Protein AF-A0A670ZLA4-F1 (afdb_monomer_lite)

InterPro domains:
  IPR021668 Telomere-length maintenance and DNA damage repair [PF11640] (11-151)
  IPR021668 Telomere-length maintenance and DNA damage repair [SM01342] (1-152)
  IPR038980 Serine/threonine-protein kinase ATM, plant [PTHR37079] (11-153)

pLDDT: mean 86.32, std 9.83, range [53.22, 96.94]

Foldseek 3Di:
DLVVVLVVLVVVLVVVLCQLLPPVNLVQQQVCLVDPPVPDDHLQNVLVVLVVVLVVLVVVVVVDDPPDDPSVVVSSLVSSLSSLVSSLSSCCSNPVVHRRHDLVSLLCVLLVQVVDPVSCVRNVVSSVCCCVPVQVVHPVNVVVQDPVSVVSD

Sequence (153 aa):
MCFCVSVQIQKEIEKFR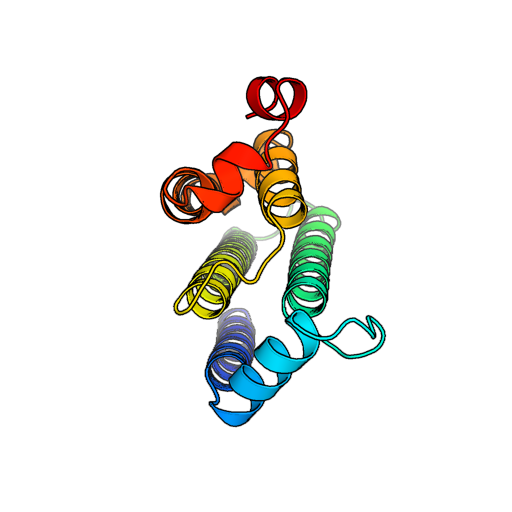RLICDPETVQQLDQNSDSKHGKQMNWDTVFRFLQKYIQKEAESVRLTKPNTSASTQATREKKMKQLSSLLKYFIMCANKRAPRIKCQELLNYVIDTINESSRYAIYGTDCNSILLKDILKVRKYWCEISPQQWSGL

Organism: Pseudonaja textilis (NCBI:txid8673)

Secondary structure (DSSP, 8-state):
-HHHHHHHHHHHHHHHHHHHH-HHHHHHHHHHHH-S-TTS--HHHHHHHHHHHHHHHHHHHHHS-S---HHHHHHHHHHHHHHHHHHHHHHHHHHTTS--S-HHHHHHHHHHHHHSHHHHHHHHHHHHHHIIIIITT-HHHHTT--HHHHHT-

Radius of gyration: 16.68 Å; chains: 1; bounding box: 48×24×47 Å

Structure (mmCIF, N/CA/C/O backbone):
data_AF-A0A670ZLA4-F1
#
_entry.id   AF-A0A670ZLA4-F1
#
loop_
_atom_site.group_PDB
_atom_site.id
_atom_site.type_symbol
_atom_site.label_atom_id
_atom_site.label_alt_id
_atom_site.label_comp_id
_atom_site.label_asym_id
_atom_site.label_entity_id
_atom_site.label_seq_id
_atom_site.pdbx_PDB_ins_code
_atom_site.Cartn_x
_atom_site.Cartn_y
_atom_site.Cartn_z
_atom_site.occupancy
_atom_site.B_iso_or_equiv
_atom_site.auth_seq_id
_atom_site.auth_comp_id
_atom_site.auth_asym_id
_atom_site.auth_atom_id
_atom_site.pdbx_PDB_model_num
ATOM 1 N N . MET A 1 1 ? -26.094 2.497 18.153 1.00 53.22 1 MET A N 1
ATOM 2 C CA . MET A 1 1 ? -25.329 3.269 17.139 1.00 53.22 1 MET A CA 1
ATOM 3 C C . MET A 1 1 ? -24.020 2.602 16.692 1.00 53.22 1 MET A C 1
ATOM 5 O O . MET A 1 1 ? -23.817 2.534 15.487 1.00 53.22 1 MET A O 1
ATOM 9 N N . CYS A 1 2 ? -23.160 2.067 17.578 1.00 57.72 2 CYS A N 1
ATOM 10 C CA . CYS A 1 2 ? -21.843 1.497 17.198 1.00 57.72 2 CYS A CA 1
ATOM 11 C C . CYS A 1 2 ? -21.883 0.392 16.116 1.00 57.72 2 CYS A C 1
ATOM 13 O O . CYS A 1 2 ? -21.011 0.336 15.248 1.00 57.72 2 CYS A O 1
ATOM 15 N N . PHE A 1 3 ? -22.914 -0.460 16.127 1.00 55.78 3 PHE A N 1
ATOM 16 C CA . PHE A 1 3 ? -23.079 -1.533 15.139 1.00 55.78 3 PHE A CA 1
ATOM 17 C C . PHE A 1 3 ? -23.319 -0.993 13.716 1.00 55.78 3 PHE A C 1
ATOM 19 O O . PHE A 1 3 ? -22.675 -1.430 12.768 1.00 55.78 3 PHE A O 1
ATOM 26 N N . CYS A 1 4 ? -24.168 0.031 13.570 1.00 60.28 4 CYS A N 1
ATOM 27 C CA . CYS A 1 4 ? -24.503 0.630 12.273 1.00 60.28 4 CYS A CA 1
ATOM 28 C C . CYS A 1 4 ? -23.299 1.340 11.626 1.00 60.28 4 CYS A C 1
ATOM 30 O O . CYS A 1 4 ? -23.081 1.225 10.422 1.00 60.28 4 CYS A O 1
ATOM 32 N N . VAL A 1 5 ? -22.474 2.018 12.433 1.00 59.97 5 VAL A N 1
ATOM 33 C CA . VAL A 1 5 ? -21.242 2.680 11.965 1.00 59.97 5 VAL A CA 1
ATOM 34 C C . VAL A 1 5 ? -20.209 1.653 11.486 1.00 59.97 5 VAL A C 1
ATOM 36 O O . VAL A 1 5 ? -19.586 1.843 10.443 1.00 59.97 5 VAL A O 1
ATOM 39 N N . SER A 1 6 ? -20.076 0.529 12.198 1.00 66.88 6 SER A N 1
ATOM 40 C CA . SER A 1 6 ? -19.170 -0.563 11.812 1.00 66.88 6 SER A CA 1
ATOM 41 C C . SER A 1 6 ? -19.556 -1.188 10.464 1.00 66.88 6 SER A C 1
ATOM 43 O O . SER A 1 6 ? -18.687 -1.455 9.636 1.00 66.88 6 SER A O 1
ATOM 45 N N . VAL A 1 7 ? -20.858 -1.374 10.219 1.00 71.88 7 VAL A N 1
ATOM 46 C CA . VAL A 1 7 ? -21.378 -1.898 8.944 1.00 71.88 7 VAL A CA 1
ATOM 47 C C . VAL A 1 7 ? -21.108 -0.929 7.790 1.00 71.88 7 VAL A C 1
ATOM 49 O O . VAL A 1 7 ? -20.735 -1.368 6.703 1.00 71.88 7 VAL A O 1
ATOM 52 N N . GLN A 1 8 ? -21.248 0.382 8.008 1.00 76.69 8 GLN A N 1
ATOM 53 C CA . GLN A 1 8 ? -20.986 1.378 6.966 1.00 76.69 8 GLN A CA 1
ATOM 54 C C . GLN A 1 8 ? -19.506 1.419 6.562 1.00 76.69 8 GLN A C 1
ATOM 56 O O . GLN A 1 8 ? -19.201 1.403 5.373 1.00 76.69 8 GLN A O 1
ATOM 61 N N . ILE A 1 9 ? -18.587 1.397 7.533 1.00 78.38 9 ILE A N 1
ATOM 62 C CA . ILE A 1 9 ? -17.138 1.343 7.269 1.00 78.38 9 ILE A CA 1
ATOM 63 C C . ILE A 1 9 ? -16.791 0.100 6.450 1.00 78.38 9 ILE A C 1
ATOM 65 O O . ILE A 1 9 ? -16.063 0.185 5.465 1.00 78.38 9 ILE A O 1
ATOM 69 N N . GLN A 1 10 ? -17.350 -1.052 6.817 1.00 83.94 10 GLN A N 1
ATOM 70 C CA . GLN A 1 10 ? -17.100 -2.294 6.097 1.00 83.94 10 GLN A CA 1
ATOM 71 C C . GLN A 1 10 ? -17.595 -2.228 4.646 1.00 83.94 10 GLN A C 1
ATOM 73 O O . GLN A 1 10 ? -16.893 -2.683 3.748 1.00 83.94 10 GLN A O 1
ATOM 78 N N . LYS A 1 11 ? -18.754 -1.609 4.391 1.00 88.81 11 LYS A N 1
ATOM 79 C CA . LYS A 1 11 ? -19.252 -1.397 3.023 1.00 88.81 11 LYS A CA 1
ATOM 80 C C . LYS A 1 11 ? -18.305 -0.539 2.186 1.00 88.81 11 LYS A C 1
ATOM 82 O O . LYS A 1 11 ? -18.037 -0.900 1.045 1.00 88.81 11 LYS A O 1
ATOM 87 N N . GLU A 1 12 ? -17.793 0.563 2.729 1.00 89.19 12 GLU A N 1
ATOM 88 C CA . GLU A 1 12 ? -16.870 1.441 1.993 1.00 89.19 12 GLU A CA 1
ATOM 89 C C . GLU A 1 12 ? -15.513 0.772 1.733 1.00 89.19 12 GLU A C 1
ATOM 91 O O . GLU A 1 12 ? -14.982 0.869 0.627 1.00 89.19 12 GLU A O 1
ATOM 96 N N . ILE A 1 13 ? -14.994 0.007 2.699 1.00 91.00 13 ILE A N 1
ATOM 97 C CA . ILE A 1 13 ? -13.778 -0.799 2.514 1.00 91.00 13 ILE A CA 1
ATOM 98 C C . ILE A 1 13 ? -13.969 -1.818 1.387 1.00 91.00 13 ILE A C 1
ATOM 100 O O . ILE A 1 13 ? -13.110 -1.942 0.517 1.00 91.00 13 ILE A O 1
ATOM 104 N N . GLU A 1 14 ? -15.094 -2.533 1.371 1.00 93.38 14 GLU A N 1
ATOM 105 C CA . GLU A 1 14 ? -15.371 -3.535 0.339 1.00 93.38 14 GLU A CA 1
ATOM 106 C C . GLU A 1 14 ? -15.597 -2.905 -1.041 1.00 93.38 14 GLU A C 1
ATOM 108 O O . GLU A 1 14 ? -15.124 -3.442 -2.042 1.00 93.38 14 GLU A O 1
ATOM 113 N N . LYS A 1 15 ? -16.246 -1.737 -1.115 1.00 94.75 15 LYS A N 1
ATOM 114 C CA . LYS A 1 15 ? -16.334 -0.963 -2.363 1.00 94.75 15 LYS A CA 1
ATOM 115 C C . LYS A 1 15 ? -14.948 -0.590 -2.880 1.00 94.75 15 LYS A C 1
ATOM 117 O O . LYS A 1 15 ? -14.666 -0.817 -4.053 1.00 94.75 15 LYS A O 1
ATOM 122 N N . PHE A 1 16 ? -14.077 -0.071 -2.012 1.00 95.00 16 PHE A N 1
ATOM 123 C CA . PHE A 1 16 ? -12.714 0.281 -2.398 1.00 95.00 16 PHE A CA 1
ATOM 124 C C . PHE A 1 16 ? -11.928 -0.947 -2.865 1.00 95.00 16 PHE A C 1
ATOM 126 O O . PHE A 1 16 ? -11.302 -0.891 -3.916 1.00 95.00 16 PHE A O 1
ATOM 133 N N . ARG A 1 17 ? -12.017 -2.078 -2.148 1.00 95.06 17 ARG A N 1
ATOM 134 C CA . ARG A 1 17 ? -11.383 -3.350 -2.546 1.00 95.06 17 ARG A CA 1
ATOM 135 C C . ARG A 1 17 ? -11.811 -3.805 -3.936 1.00 95.06 17 ARG A C 1
ATOM 137 O O . ARG A 1 17 ? -10.953 -4.179 -4.729 1.00 95.06 17 ARG A O 1
ATOM 144 N N . ARG A 1 18 ? -13.115 -3.753 -4.231 1.00 95.88 18 ARG A N 1
ATOM 145 C CA . ARG A 1 18 ? -13.644 -4.082 -5.563 1.00 95.88 18 ARG A CA 1
ATOM 146 C C . ARG A 1 18 ? -13.084 -3.147 -6.625 1.00 95.88 18 ARG A C 1
ATOM 148 O O . ARG A 1 18 ? -12.624 -3.634 -7.645 1.00 95.88 18 ARG A O 1
ATOM 155 N N . LEU A 1 19 ? -13.062 -1.842 -6.355 1.00 95.25 19 LEU A N 1
ATOM 156 C CA . LEU A 1 19 ? -12.545 -0.844 -7.288 1.00 95.25 19 LEU A CA 1
ATOM 157 C C . LEU A 1 19 ? -11.059 -1.066 -7.606 1.00 95.25 19 LEU A C 1
ATOM 159 O O . LEU A 1 19 ? -10.683 -1.118 -8.764 1.00 95.25 19 LEU A O 1
ATOM 163 N N . ILE A 1 20 ? -10.201 -1.268 -6.604 1.00 94.12 20 ILE A N 1
ATOM 164 C CA . ILE A 1 20 ? -8.755 -1.447 -6.848 1.00 94.12 20 ILE A CA 1
ATOM 165 C C . ILE A 1 20 ? -8.387 -2.811 -7.455 1.00 94.12 20 ILE A C 1
ATOM 167 O O . ILE A 1 20 ? -7.226 -3.034 -7.797 1.00 94.12 20 ILE A O 1
ATOM 171 N N . CYS A 1 21 ? -9.346 -3.734 -7.530 1.00 93.69 21 CYS A N 1
ATOM 172 C CA . CYS A 1 21 ? -9.197 -5.036 -8.180 1.00 93.69 21 CYS A CA 1
ATOM 173 C C . CYS A 1 21 ? -9.928 -5.116 -9.520 1.00 93.69 21 CYS A C 1
ATOM 175 O O . CYS A 1 21 ? -9.786 -6.120 -10.219 1.00 93.69 21 CYS A O 1
ATOM 177 N N . ASP A 1 22 ? -10.711 -4.095 -9.861 1.00 96.44 22 ASP A N 1
ATOM 178 C CA . ASP A 1 22 ? -11.397 -4.012 -11.135 1.00 96.44 22 ASP A CA 1
ATOM 179 C C . ASP A 1 22 ? -10.359 -3.970 -12.276 1.00 96.44 22 ASP A C 1
ATOM 181 O O . ASP A 1 22 ? -9.414 -3.176 -12.203 1.00 96.44 22 ASP A O 1
ATOM 185 N N . PRO A 1 23 ? -10.473 -4.831 -13.306 1.00 95.50 23 PRO A N 1
ATOM 186 C CA . PRO A 1 23 ? -9.459 -4.937 -14.351 1.00 95.50 23 PRO A CA 1
ATOM 187 C C . PRO A 1 23 ? -9.188 -3.625 -15.090 1.00 95.50 23 PRO A C 1
ATOM 189 O O . PRO A 1 23 ? -8.028 -3.329 -15.372 1.00 95.50 23 PRO A O 1
ATOM 192 N N . GLU A 1 24 ? -10.227 -2.835 -15.369 1.00 96.94 24 GLU A N 1
ATOM 193 C CA . GLU A 1 24 ? -10.090 -1.552 -16.061 1.00 96.94 24 GLU A CA 1
ATOM 194 C C . GLU A 1 24 ? -9.350 -0.546 -15.176 1.00 96.94 24 GLU A C 1
ATOM 196 O O . GLU A 1 24 ? -8.365 0.061 -15.601 1.00 96.94 24 GLU A O 1
ATOM 201 N N . THR A 1 25 ? -9.752 -0.446 -13.908 1.00 96.19 25 THR A N 1
ATOM 202 C CA . THR A 1 25 ? -9.087 0.412 -12.919 1.00 96.19 25 THR A CA 1
ATOM 203 C C . THR A 1 25 ? -7.614 0.036 -12.759 1.00 96.19 25 THR A C 1
ATOM 205 O O . THR A 1 25 ? -6.733 0.896 -12.783 1.00 96.19 25 THR A O 1
ATOM 208 N N . VAL A 1 26 ? -7.322 -1.259 -12.634 1.00 95.88 26 VAL A N 1
ATOM 209 C CA . VAL A 1 26 ? -5.955 -1.778 -12.526 1.00 95.88 26 VAL A CA 1
ATOM 210 C C . VAL A 1 26 ? -5.134 -1.438 -13.766 1.00 95.88 26 VAL A C 1
ATOM 212 O O . VAL A 1 26 ? -3.996 -0.988 -13.634 1.00 95.88 26 VAL A O 1
ATOM 215 N N . GLN A 1 27 ? -5.698 -1.636 -14.958 1.00 94.94 27 GLN A N 1
ATOM 216 C CA . GLN A 1 27 ? -5.022 -1.346 -16.217 1.00 94.94 27 GLN A CA 1
ATOM 217 C C . GLN A 1 27 ? -4.692 0.143 -16.342 1.00 94.94 27 GLN A C 1
ATOM 219 O O . GLN A 1 27 ? -3.565 0.484 -16.700 1.00 94.94 27 GLN A O 1
ATOM 224 N N . GLN A 1 28 ? -5.634 1.024 -16.003 1.00 95.06 28 GLN A N 1
ATOM 225 C CA . GLN A 1 28 ? -5.413 2.469 -16.020 1.00 95.06 28 GLN A CA 1
ATOM 226 C C . GLN A 1 28 ? -4.323 2.885 -15.025 1.00 95.06 28 GLN A C 1
ATOM 228 O O . GLN A 1 28 ? -3.427 3.649 -15.377 1.00 95.06 28 GLN A O 1
ATOM 233 N N . LEU A 1 29 ? -4.349 2.361 -13.795 1.00 95.50 29 LEU A N 1
ATOM 234 C CA . LEU A 1 29 ? -3.326 2.673 -12.792 1.00 95.50 29 LEU A CA 1
ATOM 235 C C . LEU A 1 29 ? -1.937 2.170 -13.208 1.00 95.50 29 LEU A C 1
ATOM 237 O O . LEU A 1 29 ? -0.959 2.897 -13.033 1.00 95.50 29 LEU A O 1
ATOM 241 N N . ASP A 1 30 ? -1.848 0.967 -13.783 1.00 94.31 30 ASP A N 1
ATOM 242 C CA . ASP A 1 30 ? -0.602 0.416 -14.324 1.00 94.31 30 ASP A CA 1
ATOM 243 C C . ASP A 1 30 ? -0.058 1.303 -15.462 1.00 94.31 30 ASP A C 1
ATOM 245 O O . ASP A 1 30 ? 1.098 1.723 -15.407 1.00 94.31 30 ASP A O 1
ATOM 249 N N . GLN A 1 31 ? -0.897 1.664 -16.441 1.00 93.44 31 GLN A N 1
ATOM 250 C CA . GLN A 1 31 ? -0.514 2.539 -17.558 1.00 93.44 31 GLN A CA 1
ATOM 251 C C . GLN A 1 31 ? -0.049 3.919 -17.081 1.00 93.44 31 GLN A C 1
ATOM 253 O O . GLN A 1 31 ? 0.973 4.429 -17.543 1.00 93.44 31 GLN A O 1
ATOM 258 N N . ASN A 1 32 ? -0.761 4.514 -16.124 1.00 94.31 32 ASN A N 1
ATOM 259 C CA . ASN A 1 32 ? -0.428 5.831 -15.589 1.00 94.31 32 ASN A CA 1
ATOM 260 C C . ASN A 1 32 ? 0.879 5.806 -14.784 1.00 94.31 32 ASN A C 1
ATOM 262 O O . ASN A 1 32 ? 1.644 6.771 -14.844 1.00 94.31 32 ASN A O 1
ATOM 266 N N . SER A 1 33 ? 1.148 4.713 -14.056 1.00 91.38 33 SER A N 1
ATOM 267 C CA . SER A 1 33 ? 2.419 4.478 -13.357 1.00 91.38 33 SER A CA 1
ATOM 268 C C . SER A 1 33 ? 3.604 4.329 -14.316 1.00 91.38 33 SER A C 1
ATOM 270 O O . SER A 1 33 ? 4.701 4.771 -13.980 1.00 91.38 33 SER A O 1
ATOM 272 N N . ASP A 1 34 ? 3.387 3.747 -15.497 1.00 90.44 34 ASP A N 1
ATOM 273 C CA . ASP A 1 34 ? 4.423 3.570 -16.523 1.00 90.44 34 ASP A CA 1
ATOM 274 C C . ASP A 1 34 ? 4.604 4.823 -17.404 1.00 90.44 34 ASP A C 1
ATOM 276 O O . ASP A 1 34 ? 5.619 4.985 -18.091 1.00 90.44 34 ASP A O 1
ATOM 280 N N . SER A 1 35 ? 3.638 5.745 -17.379 1.00 87.88 35 SER A N 1
ATOM 281 C CA . SER A 1 35 ? 3.686 6.975 -18.163 1.00 87.88 35 SER A CA 1
ATOM 282 C C . SER A 1 35 ? 4.719 7.973 -17.619 1.00 87.88 35 SER A C 1
ATOM 284 O O . SER A 1 35 ? 4.866 8.184 -16.415 1.00 87.88 35 SER A O 1
ATOM 286 N N . LYS A 1 36 ? 5.389 8.692 -18.527 1.00 76.62 36 LYS A N 1
ATOM 287 C CA . LYS A 1 36 ? 6.266 9.823 -18.166 1.00 76.62 36 LYS A CA 1
ATOM 288 C C . LYS A 1 36 ? 5.482 11.082 -17.762 1.00 76.62 36 LYS A C 1
ATOM 290 O O . LYS A 1 36 ? 6.062 12.025 -17.229 1.00 76.62 36 LYS A O 1
ATOM 295 N N . HIS A 1 37 ? 4.172 11.111 -18.011 1.00 72.06 37 HIS A N 1
ATOM 296 C CA . HIS A 1 37 ? 3.307 12.259 -17.755 1.00 72.06 37 HIS A CA 1
ATOM 297 C C . HIS A 1 37 ? 2.624 12.104 -16.390 1.00 72.06 37 HIS A C 1
ATOM 299 O O . HIS A 1 37 ? 1.481 11.671 -16.290 1.00 72.06 37 HIS A O 1
ATOM 305 N N . GLY A 1 38 ? 3.316 12.505 -15.320 1.00 68.25 38 GLY A N 1
ATOM 306 C CA . GLY A 1 38 ? 2.880 12.334 -13.923 1.00 68.25 38 GLY A CA 1
ATOM 307 C C . GLY A 1 38 ? 1.644 13.130 -13.467 1.00 68.25 38 GLY A C 1
ATOM 308 O O . GLY A 1 38 ? 1.516 13.399 -12.276 1.00 68.25 38 GLY A O 1
ATOM 309 N N . LYS A 1 39 ? 0.758 13.551 -14.380 1.00 77.25 39 LYS A N 1
ATOM 310 C CA . LYS A 1 39 ? -0.488 14.269 -14.054 1.00 77.25 39 LYS A CA 1
ATOM 311 C C . LYS A 1 39 ? -1.684 13.343 -13.820 1.00 77.25 39 LYS A C 1
ATOM 313 O O . LYS A 1 39 ? -2.653 13.773 -13.203 1.00 77.25 39 LYS A O 1
ATOM 318 N N . GLN A 1 40 ? -1.645 12.108 -14.316 1.00 87.25 40 GLN A N 1
ATOM 319 C CA . GLN A 1 40 ? -2.746 11.155 -14.161 1.00 87.25 40 GLN A CA 1
ATOM 320 C C . GLN A 1 40 ? -2.633 10.369 -12.850 1.00 87.25 40 GLN A C 1
ATOM 322 O O . GLN A 1 40 ? -1.541 10.163 -12.319 1.00 87.25 40 GLN A O 1
ATOM 327 N N . MET A 1 41 ? -3.776 9.931 -12.318 1.00 92.31 41 MET A N 1
ATOM 328 C CA . MET A 1 41 ? -3.819 9.166 -11.075 1.00 92.31 41 MET A CA 1
ATOM 329 C C . MET A 1 41 ? -3.162 7.796 -11.268 1.00 92.31 41 MET A C 1
ATOM 331 O O . MET A 1 41 ? -3.552 7.031 -12.142 1.00 92.31 41 MET A O 1
ATOM 335 N N . ASN A 1 42 ? -2.170 7.495 -10.437 1.00 94.19 42 ASN A N 1
ATOM 336 C CA . ASN A 1 42 ? -1.383 6.264 -10.476 1.00 94.19 42 ASN A CA 1
ATOM 337 C C . ASN A 1 42 ? -1.331 5.599 -9.091 1.00 94.19 42 ASN A C 1
ATOM 339 O O . ASN A 1 42 ? -1.858 6.145 -8.114 1.00 94.19 42 ASN A O 1
ATOM 343 N N . TRP A 1 43 ? -0.679 4.437 -8.992 1.00 95.81 43 TRP A N 1
ATOM 344 C CA . TRP A 1 43 ? -0.602 3.673 -7.741 1.00 95.81 43 TRP A CA 1
ATOM 345 C C . TRP A 1 43 ? -0.008 4.475 -6.572 1.00 95.81 43 TRP A C 1
ATOM 347 O O . TRP A 1 43 ? -0.586 4.458 -5.487 1.00 95.81 43 TRP A O 1
ATOM 357 N N . ASP A 1 44 ? 1.071 5.238 -6.784 1.00 94.69 44 ASP A N 1
ATOM 358 C CA . ASP A 1 44 ? 1.678 6.083 -5.738 1.00 94.69 44 ASP A CA 1
ATOM 359 C C . ASP A 1 44 ? 0.717 7.182 -5.256 1.00 94.69 44 ASP A C 1
ATOM 361 O O . ASP A 1 44 ? 0.653 7.527 -4.076 1.00 94.69 44 ASP A O 1
ATOM 365 N N . THR A 1 45 ? -0.055 7.759 -6.176 1.00 94.88 45 THR A N 1
ATOM 366 C CA . THR A 1 45 ? -1.016 8.819 -5.862 1.00 94.88 45 THR A CA 1
ATOM 367 C C . THR A 1 45 ? -2.163 8.279 -5.016 1.00 94.88 45 THR A C 1
ATOM 369 O O . THR A 1 45 ? -2.489 8.871 -3.985 1.00 94.88 45 THR A O 1
ATOM 372 N N . VAL A 1 46 ? -2.724 7.127 -5.394 1.00 96.12 46 VAL A N 1
ATOM 373 C CA . VAL A 1 46 ? -3.762 6.455 -4.599 1.00 96.12 46 VAL A CA 1
ATOM 374 C C . VAL A 1 46 ? -3.208 6.018 -3.242 1.00 96.12 46 VAL A C 1
ATOM 376 O O . VAL A 1 46 ? -3.874 6.220 -2.227 1.00 96.12 46 VAL A O 1
ATOM 379 N N . PHE A 1 47 ? -1.975 5.502 -3.196 1.00 96.12 47 PHE A N 1
ATOM 380 C CA . PHE A 1 47 ? -1.309 5.118 -1.951 1.00 96.12 47 PHE A CA 1
ATOM 381 C C . PHE A 1 47 ? -1.225 6.290 -0.969 1.00 96.12 47 PHE A C 1
ATOM 383 O O . PHE A 1 47 ? -1.709 6.188 0.159 1.00 96.12 47 PHE A O 1
ATOM 390 N N . ARG A 1 48 ? -0.724 7.445 -1.425 1.00 94.69 48 ARG A N 1
ATOM 391 C CA . ARG A 1 48 ? -0.632 8.660 -0.602 1.00 94.69 48 ARG A CA 1
ATOM 392 C C . ARG A 1 48 ? -1.990 9.170 -0.141 1.00 94.69 48 ARG A C 1
ATOM 394 O O . ARG A 1 48 ? -2.112 9.643 0.989 1.00 94.69 48 ARG A O 1
ATOM 401 N N . PHE A 1 49 ? -3.021 9.090 -0.983 1.00 94.06 49 PHE A N 1
ATOM 402 C CA . PHE A 1 49 ? -4.376 9.446 -0.562 1.00 94.06 49 PHE A CA 1
ATOM 403 C C . PHE A 1 49 ? -4.899 8.511 0.525 1.00 94.06 49 PHE A C 1
ATOM 405 O O . PHE A 1 49 ? -5.468 8.991 1.507 1.00 94.06 49 PHE A O 1
ATOM 412 N N . LEU A 1 50 ? -4.661 7.206 0.393 1.00 93.62 50 LEU A N 1
ATOM 413 C CA . LEU A 1 50 ? -5.073 6.227 1.390 1.00 93.62 50 LEU A CA 1
ATOM 414 C C . LEU A 1 50 ? -4.331 6.439 2.717 1.00 93.62 50 LEU A C 1
ATOM 416 O O . LEU A 1 50 ? -4.974 6.497 3.761 1.00 93.62 50 LEU A O 1
ATOM 420 N N . GLN A 1 51 ? -3.016 6.669 2.689 1.00 91.81 51 GLN A N 1
ATOM 421 C CA . GLN A 1 51 ? -2.238 7.020 3.884 1.00 91.81 51 GLN A CA 1
ATOM 422 C C . GLN A 1 51 ? -2.780 8.280 4.571 1.00 91.81 51 GLN A C 1
ATOM 424 O O . GLN A 1 51 ? -3.046 8.259 5.771 1.00 91.81 51 GLN A O 1
ATOM 429 N N . LYS A 1 52 ? -3.017 9.361 3.812 1.00 91.25 52 LYS A N 1
ATOM 430 C CA . LYS A 1 52 ? -3.587 10.612 4.343 1.00 91.25 52 LYS A CA 1
ATOM 431 C C . LYS A 1 52 ? -4.973 10.407 4.945 1.00 91.25 52 LYS A C 1
ATOM 433 O O . LYS A 1 52 ? -5.290 11.014 5.965 1.00 91.25 52 LYS A O 1
ATOM 438 N N . TYR A 1 53 ? -5.806 9.576 4.324 1.00 90.19 53 TYR A N 1
ATOM 439 C CA . TYR A 1 53 ? -7.123 9.242 4.857 1.00 90.19 53 TYR A CA 1
ATOM 440 C C . TYR A 1 53 ? -7.007 8.514 6.203 1.00 90.19 53 TYR A C 1
ATOM 442 O O . TYR A 1 53 ? -7.625 8.931 7.180 1.00 90.19 53 TYR A O 1
ATOM 450 N N . ILE A 1 54 ? -6.158 7.486 6.281 1.00 87.50 54 ILE A N 1
ATOM 451 C CA . ILE A 1 54 ? -5.920 6.723 7.516 1.00 87.50 54 ILE A CA 1
ATOM 452 C C . ILE A 1 54 ? -5.346 7.621 8.615 1.00 87.50 54 ILE A C 1
ATOM 454 O O . ILE A 1 54 ? -5.772 7.539 9.766 1.00 87.50 54 ILE A O 1
ATOM 458 N N . GLN A 1 55 ? -4.423 8.516 8.264 1.00 85.19 55 GLN A N 1
ATOM 459 C CA . GLN A 1 55 ? -3.863 9.483 9.199 1.00 85.19 55 GLN A CA 1
ATOM 460 C C . GLN A 1 55 ? -4.943 10.409 9.772 1.00 85.19 55 GLN A C 1
ATOM 462 O O . GLN A 1 55 ? -5.036 10.541 10.990 1.00 85.19 55 GLN A O 1
ATOM 467 N N . LYS A 1 56 ? -5.795 10.997 8.923 1.00 86.19 56 LYS A N 1
ATOM 468 C CA . LYS A 1 56 ? -6.906 11.854 9.376 1.00 86.19 56 LYS A CA 1
ATOM 469 C C . LYS A 1 56 ? -7.866 11.112 10.302 1.00 86.19 56 LYS A C 1
ATOM 471 O O . LYS A 1 56 ? -8.340 11.670 11.290 1.00 86.19 56 LYS A O 1
ATOM 476 N N . GLU A 1 57 ? -8.143 9.849 9.998 1.00 82.81 57 GLU A N 1
ATOM 477 C CA . GLU A 1 57 ? -8.974 8.995 10.843 1.00 82.81 57 GLU A CA 1
ATOM 478 C C . GLU A 1 57 ? -8.319 8.738 12.211 1.00 82.81 57 GLU A C 1
ATOM 480 O O . GLU A 1 57 ? -8.986 8.827 13.246 1.00 82.81 57 GLU A O 1
ATOM 485 N N . ALA A 1 58 ? -7.007 8.494 12.248 1.00 80.69 58 ALA A N 1
ATOM 486 C CA . ALA A 1 58 ? -6.258 8.329 13.493 1.00 80.69 58 ALA A CA 1
ATOM 487 C C . ALA A 1 58 ? -6.215 9.623 14.332 1.00 80.69 58 ALA A C 1
ATOM 489 O O . ALA A 1 58 ? -6.396 9.577 15.550 1.00 80.69 58 ALA A O 1
ATOM 490 N N . GLU A 1 59 ? -6.025 10.781 13.697 1.00 81.50 59 GLU A N 1
ATOM 491 C CA . GLU A 1 59 ? -6.032 12.098 14.352 1.00 81.50 59 GLU A CA 1
ATOM 492 C C . GLU A 1 59 ? -7.408 12.436 14.940 1.00 81.50 59 GLU A C 1
ATOM 494 O O . GLU A 1 59 ? -7.499 12.879 16.086 1.00 81.50 59 GLU A O 1
ATOM 499 N N . SER A 1 60 ? -8.488 12.145 14.207 1.00 75.88 60 SER A N 1
ATOM 500 C CA . SER A 1 60 ? -9.860 12.318 14.697 1.00 75.88 60 SER A CA 1
ATOM 501 C C . SER A 1 60 ? -10.117 11.512 15.976 1.00 75.88 60 SER A C 1
ATOM 503 O O . SER A 1 60 ? -10.733 12.016 16.917 1.00 75.88 60 SER A O 1
ATOM 505 N N . VAL A 1 61 ? -9.586 10.287 16.057 1.00 70.00 61 VAL A N 1
ATOM 506 C CA . VAL A 1 61 ? -9.680 9.463 17.269 1.00 70.00 61 VAL A CA 1
ATOM 507 C C . VAL A 1 61 ? -8.901 10.075 18.436 1.00 70.00 61 VAL A C 1
ATOM 509 O O . VAL A 1 61 ? -9.433 10.116 19.546 1.00 70.00 61 VAL A O 1
ATOM 512 N N . ARG A 1 62 ? -7.690 10.599 18.206 1.00 68.69 62 ARG A N 1
ATOM 513 C CA . ARG A 1 62 ? -6.858 11.213 19.261 1.00 68.69 62 ARG A CA 1
ATOM 514 C C . ARG A 1 62 ? -7.442 12.499 19.840 1.00 68.69 62 ARG A C 1
ATOM 516 O O . ARG A 1 62 ? -7.308 12.734 21.035 1.00 68.69 62 ARG A O 1
ATOM 523 N N . LEU A 1 63 ? -8.080 13.326 19.011 1.00 64.00 63 LEU A N 1
ATOM 524 C CA . LEU A 1 63 ? -8.656 14.607 19.443 1.00 64.00 63 LEU A CA 1
ATOM 525 C C . LEU A 1 63 ? -9.928 14.441 20.290 1.00 64.00 63 LEU A C 1
ATOM 527 O O . LEU A 1 63 ? -10.328 15.357 21.007 1.00 64.00 63 LEU A O 1
ATOM 531 N N . THR A 1 64 ? -10.569 13.273 20.246 1.00 61.41 64 THR A N 1
ATOM 532 C CA . THR A 1 64 ? -11.701 12.975 21.130 1.00 61.41 64 THR A CA 1
ATOM 533 C C . THR A 1 64 ? -11.225 12.480 22.499 1.00 61.41 64 THR A C 1
ATOM 535 O O . THR A 1 64 ? -10.445 11.537 22.577 1.00 61.41 64 THR A O 1
ATOM 538 N N . LYS A 1 65 ? -11.712 13.111 23.580 1.00 56.97 65 LYS A N 1
ATOM 539 C CA . LYS A 1 65 ? -11.293 12.865 24.977 1.00 56.97 65 LYS A CA 1
ATOM 540 C C . LYS A 1 65 ? -11.210 11.364 25.337 1.00 56.97 65 LYS A C 1
ATOM 542 O O . LYS A 1 65 ? -12.109 10.615 24.957 1.00 56.97 65 LYS A O 1
ATOM 547 N N . PRO A 1 66 ? -10.233 10.943 26.166 1.00 58.88 66 PRO A N 1
ATOM 548 C CA . PRO A 1 66 ? -10.057 9.545 26.585 1.00 58.88 66 PRO A CA 1
ATOM 549 C C . PRO A 1 66 ? -11.199 8.978 27.454 1.00 58.88 66 PRO A C 1
ATOM 551 O O . PRO A 1 66 ? -11.270 7.769 27.640 1.00 58.88 66 PRO A O 1
ATOM 554 N N . ASN A 1 67 ? -12.145 9.801 27.926 1.00 60.09 67 ASN A N 1
ATOM 555 C CA . ASN A 1 67 ? -13.279 9.375 28.767 1.00 60.09 67 ASN A CA 1
ATOM 556 C C . ASN A 1 67 ? -14.430 8.698 27.986 1.00 60.09 67 ASN A C 1
ATOM 558 O O . ASN A 1 67 ? -15.587 8.755 28.401 1.00 60.09 67 ASN A O 1
ATOM 562 N N . THR A 1 68 ? -14.157 8.087 26.831 1.00 69.00 68 THR A N 1
ATOM 563 C CA . THR A 1 68 ? -15.178 7.351 26.069 1.00 69.00 68 THR A CA 1
ATOM 564 C C . THR A 1 68 ? -15.364 5.932 26.598 1.00 69.00 68 THR A C 1
ATOM 566 O O . THR A 1 68 ? -14.419 5.317 27.080 1.00 69.00 68 THR A O 1
ATOM 569 N N . SER A 1 69 ? -16.575 5.382 26.466 1.00 79.69 69 SER A N 1
ATOM 570 C CA . SER A 1 69 ? -16.871 4.011 26.901 1.00 79.69 69 SER A CA 1
ATOM 571 C C . SER A 1 69 ? -15.929 2.973 26.268 1.00 79.69 69 SER A C 1
ATOM 573 O O . SER A 1 69 ? -15.506 3.131 25.118 1.00 79.69 69 SER A O 1
ATOM 575 N N . ALA A 1 70 ? -15.679 1.861 26.968 1.00 80.69 70 ALA A N 1
ATOM 576 C CA . ALA A 1 70 ? -14.879 0.744 26.452 1.00 80.69 70 ALA A CA 1
ATOM 577 C C . ALA A 1 70 ? -15.389 0.225 25.088 1.00 80.69 70 ALA A C 1
ATOM 579 O O . ALA A 1 70 ? -14.604 -0.106 24.203 1.00 80.69 70 ALA A O 1
ATOM 580 N N . SER A 1 71 ? -16.710 0.238 24.873 1.00 78.62 71 SER A N 1
ATOM 581 C CA . SER A 1 71 ? -17.345 -0.130 23.597 1.00 78.62 71 SER A CA 1
ATOM 582 C C . SER A 1 71 ? -16.986 0.829 22.452 1.00 78.62 71 SER A C 1
ATOM 584 O O . SER A 1 71 ? -16.728 0.413 21.316 1.00 78.62 71 SER A O 1
ATOM 586 N N . THR A 1 72 ? -16.922 2.130 22.744 1.00 79.56 72 THR A N 1
ATOM 587 C CA . THR A 1 72 ? -16.507 3.154 21.778 1.00 79.56 72 THR A CA 1
ATOM 588 C C . THR A 1 72 ? -15.034 2.992 21.411 1.00 79.56 72 THR A C 1
ATOM 590 O O . THR A 1 72 ? -14.696 3.047 20.228 1.00 79.56 72 THR A O 1
ATOM 593 N N . GLN A 1 73 ? -14.177 2.730 22.400 1.00 78.81 73 GLN A N 1
ATOM 594 C CA . GLN A 1 73 ? -12.749 2.497 22.189 1.00 78.81 73 GLN A CA 1
ATOM 595 C C . GLN A 1 73 ? -12.495 1.243 21.337 1.00 78.81 73 GLN A C 1
ATOM 597 O O . GLN A 1 73 ? -11.807 1.321 20.320 1.00 78.81 73 GLN A O 1
ATOM 602 N N . ALA A 1 74 ? -13.157 0.125 21.649 1.00 81.88 74 ALA A N 1
ATOM 603 C CA . ALA A 1 74 ? -13.058 -1.109 20.866 1.00 81.88 74 ALA A CA 1
ATOM 604 C C . ALA A 1 74 ? -13.510 -0.925 19.402 1.00 81.88 74 ALA A C 1
ATOM 606 O O . ALA A 1 74 ? -12.902 -1.464 18.475 1.00 81.88 74 ALA A O 1
ATOM 607 N N . THR A 1 75 ? -14.557 -0.125 19.167 1.00 82.31 75 THR A N 1
ATOM 608 C CA . THR A 1 75 ? -15.027 0.189 17.805 1.00 82.31 75 THR A CA 1
ATOM 609 C C . THR A 1 75 ? -13.977 0.982 17.017 1.00 82.31 75 THR A C 1
ATOM 611 O O . THR A 1 75 ? -13.771 0.728 15.828 1.00 82.31 75 THR A O 1
ATOM 614 N N . ARG A 1 76 ? -13.278 1.917 17.671 1.00 79.88 76 ARG A N 1
ATOM 615 C CA . ARG A 1 76 ? -12.203 2.714 17.057 1.00 79.88 76 ARG A CA 1
ATOM 616 C C . ARG A 1 76 ? -10.994 1.858 16.715 1.00 79.88 76 ARG A C 1
ATOM 618 O O . ARG A 1 76 ? -10.512 1.921 15.589 1.00 79.88 76 ARG A O 1
ATOM 625 N N . GLU A 1 77 ? -10.550 1.017 17.641 1.00 82.25 77 GLU A N 1
ATOM 626 C CA . GLU A 1 77 ? -9.439 0.089 17.406 1.00 82.25 77 GLU A CA 1
ATOM 627 C C . GLU A 1 77 ? -9.746 -0.874 16.258 1.00 82.25 77 GLU A C 1
ATOM 629 O O . GLU A 1 77 ? -8.907 -1.086 15.381 1.00 82.25 77 GLU A O 1
ATOM 634 N N . LYS A 1 78 ? -10.977 -1.400 16.204 1.00 85.19 78 LYS A N 1
ATOM 635 C CA . LYS A 1 78 ? -11.433 -2.232 15.087 1.00 85.19 78 LYS A CA 1
ATOM 636 C C . LYS A 1 78 ? -11.373 -1.476 13.759 1.00 85.19 78 LYS A C 1
ATOM 638 O O . LYS A 1 78 ? -10.852 -2.025 12.790 1.00 85.19 78 LYS A O 1
ATOM 643 N N . LYS A 1 79 ? -11.848 -0.224 13.715 1.00 86.38 79 LYS A N 1
ATOM 644 C CA . LYS A 1 79 ? -11.772 0.626 12.515 1.00 86.38 79 LYS A CA 1
ATOM 645 C C . LYS A 1 79 ? -10.325 0.803 12.054 1.00 86.38 79 LYS A C 1
ATOM 647 O O . LYS A 1 79 ? -10.035 0.572 10.885 1.00 86.38 79 LYS A O 1
ATOM 652 N N . MET A 1 80 ? -9.413 1.149 12.962 1.00 87.06 80 MET A N 1
ATOM 653 C CA . MET A 1 80 ? -8.009 1.366 12.599 1.00 87.06 80 MET A CA 1
ATOM 654 C C . MET A 1 80 ? -7.340 0.086 12.089 1.00 87.06 80 MET A C 1
ATOM 656 O O . MET A 1 80 ? -6.664 0.118 11.064 1.00 87.06 80 MET A O 1
ATOM 660 N N . LYS A 1 81 ? -7.604 -1.069 12.712 1.00 87.44 81 LYS A N 1
ATOM 661 C CA . LYS A 1 81 ? -7.120 -2.368 12.212 1.00 87.44 81 LYS A CA 1
ATOM 662 C C . LYS A 1 81 ? -7.664 -2.701 10.818 1.00 87.44 81 LYS A C 1
ATOM 664 O O . LYS A 1 81 ? -6.928 -3.200 9.971 1.00 87.44 81 LYS A O 1
ATOM 669 N N . GLN A 1 82 ? -8.936 -2.406 10.548 1.00 90.19 82 GLN A N 1
ATOM 670 C CA . GLN A 1 82 ? -9.521 -2.609 9.218 1.00 90.19 82 GLN A CA 1
ATOM 671 C C . GLN A 1 82 ? -8.871 -1.708 8.157 1.00 90.19 82 GLN A C 1
ATOM 673 O O . GLN A 1 82 ? -8.623 -2.164 7.042 1.00 90.19 82 GLN A O 1
ATOM 678 N N . LEU A 1 83 ? -8.553 -0.462 8.509 1.00 89.69 83 LEU A N 1
ATOM 679 C CA . LEU A 1 83 ? -7.848 0.474 7.632 1.00 89.69 83 LEU A CA 1
ATOM 680 C C . LEU A 1 83 ? -6.397 0.047 7.357 1.00 89.69 83 LEU A C 1
ATOM 682 O O . LEU A 1 83 ? -5.957 0.087 6.211 1.00 89.69 83 LEU A O 1
ATOM 686 N N . SER A 1 84 ? -5.690 -0.441 8.376 1.00 89.56 84 SER A N 1
ATOM 687 C CA . SER A 1 84 ? -4.360 -1.055 8.240 1.00 89.56 84 SER A CA 1
ATOM 688 C C . SER A 1 84 ? -4.371 -2.228 7.261 1.00 89.56 84 SER A C 1
ATOM 690 O O . SER A 1 84 ? -3.613 -2.269 6.288 1.00 89.56 84 SER A O 1
ATOM 692 N N . SER A 1 85 ? -5.325 -3.141 7.458 1.00 91.56 85 SER A N 1
ATOM 693 C CA . SER A 1 85 ? -5.520 -4.296 6.586 1.00 91.56 85 SER A CA 1
ATOM 694 C C . SER A 1 85 ? -5.860 -3.882 5.151 1.00 91.56 85 SER A C 1
ATOM 696 O O . SER A 1 85 ? -5.412 -4.530 4.204 1.00 91.56 85 SER A O 1
ATOM 698 N N . LEU A 1 86 ? -6.622 -2.797 4.967 1.00 93.56 86 LEU A N 1
ATOM 699 C CA . LEU A 1 86 ? -6.927 -2.250 3.647 1.00 93.56 86 LEU A CA 1
ATOM 700 C C . LEU A 1 86 ? -5.675 -1.729 2.937 1.00 93.56 86 LEU A C 1
ATOM 702 O O . LEU A 1 86 ? -5.485 -2.038 1.764 1.00 93.56 86 LEU A O 1
ATOM 706 N N . LEU A 1 87 ? -4.814 -0.985 3.634 1.00 93.56 87 LEU A N 1
ATOM 707 C CA . LEU A 1 87 ? -3.571 -0.460 3.065 1.00 93.56 87 LEU A CA 1
ATOM 708 C C . LEU A 1 87 ? -2.624 -1.589 2.646 1.00 93.56 87 LEU A C 1
ATOM 710 O O . LEU A 1 87 ? -2.104 -1.588 1.532 1.00 93.56 87 LEU A O 1
ATOM 714 N N . LYS A 1 88 ? -2.464 -2.603 3.499 1.00 93.69 88 LYS A N 1
ATOM 715 C CA . LYS A 1 88 ? -1.702 -3.812 3.167 1.00 93.69 88 LYS A CA 1
ATOM 716 C C . LYS A 1 88 ? -2.276 -4.537 1.952 1.00 93.69 88 LYS A C 1
ATOM 718 O O . LYS A 1 88 ? -1.534 -4.926 1.053 1.00 93.69 88 LYS A O 1
ATOM 723 N N . TYR A 1 89 ? -3.596 -4.707 1.908 1.00 94.38 89 TYR A N 1
ATOM 724 C CA . TYR A 1 89 ? -4.271 -5.326 0.770 1.00 94.38 89 TYR A CA 1
ATOM 725 C C . TYR A 1 89 ? -4.053 -4.526 -0.520 1.00 94.38 89 TYR A C 1
ATOM 727 O O . TYR A 1 89 ? -3.788 -5.116 -1.565 1.00 94.38 89 TYR A O 1
ATOM 735 N N . PHE A 1 90 ? -4.101 -3.195 -0.442 1.00 96.25 90 PHE A N 1
ATOM 736 C CA . PHE A 1 90 ? -3.805 -2.311 -1.564 1.00 96.25 90 PHE A CA 1
ATOM 737 C C . PHE A 1 90 ? -2.381 -2.516 -2.096 1.00 96.25 90 PHE A C 1
ATOM 739 O O . PHE A 1 90 ? -2.220 -2.729 -3.297 1.00 96.25 90 PHE A O 1
ATOM 746 N N . ILE A 1 91 ? -1.367 -2.533 -1.221 1.00 94.50 91 ILE A N 1
ATOM 747 C CA . ILE A 1 91 ? 0.034 -2.780 -1.612 1.00 94.50 91 ILE A CA 1
ATOM 748 C C . ILE A 1 91 ? 0.161 -4.133 -2.316 1.00 94.50 91 ILE A C 1
ATOM 750 O O . ILE A 1 91 ? 0.737 -4.215 -3.400 1.00 94.50 91 ILE A O 1
ATOM 754 N N . MET A 1 92 ? -0.443 -5.178 -1.746 1.00 92.81 92 MET A N 1
ATOM 755 C CA . MET A 1 92 ? -0.436 -6.519 -2.330 1.00 92.81 92 MET A CA 1
ATOM 756 C C . MET A 1 92 ? -1.086 -6.544 -3.724 1.00 92.81 92 MET A C 1
ATOM 758 O O . MET A 1 92 ? -0.579 -7.203 -4.628 1.00 92.81 92 MET A O 1
ATOM 762 N N . CYS A 1 93 ? -2.188 -5.816 -3.930 1.00 93.62 93 CYS A N 1
ATOM 763 C CA . CYS A 1 93 ? -2.868 -5.737 -5.228 1.00 93.62 93 CYS A CA 1
ATOM 764 C C . CYS A 1 93 ? -2.057 -4.962 -6.272 1.00 93.62 93 CYS A C 1
ATOM 766 O O . CYS A 1 93 ? -1.968 -5.398 -7.425 1.00 93.62 93 CYS A O 1
ATOM 768 N N . ALA A 1 94 ? -1.451 -3.844 -5.865 1.00 94.19 94 ALA A N 1
ATOM 769 C CA . ALA A 1 94 ? -0.587 -3.034 -6.715 1.00 94.19 94 ALA A CA 1
ATOM 770 C C . ALA A 1 94 ? 0.640 -3.839 -7.164 1.00 94.19 94 ALA A C 1
ATOM 772 O O . ALA A 1 94 ? 0.942 -3.913 -8.354 1.00 94.19 94 ALA A O 1
ATOM 773 N N . ASN A 1 95 ? 1.299 -4.517 -6.219 1.00 92.12 95 ASN A N 1
ATOM 774 C CA . ASN A 1 95 ? 2.567 -5.200 -6.458 1.00 92.12 95 ASN A CA 1
ATOM 775 C C . ASN A 1 95 ? 2.434 -6.634 -6.996 1.00 92.12 95 ASN A C 1
ATOM 777 O O . ASN A 1 95 ? 3.443 -7.258 -7.320 1.00 92.12 95 ASN A O 1
ATOM 781 N N . LYS A 1 96 ? 1.209 -7.159 -7.145 1.00 89.38 96 LYS A N 1
ATOM 782 C CA . LYS A 1 96 ? 0.951 -8.537 -7.606 1.00 89.38 96 LYS A CA 1
ATOM 783 C C . LYS A 1 96 ? 1.625 -8.874 -8.943 1.00 89.38 96 LYS A C 1
ATOM 785 O O . LYS A 1 96 ? 1.999 -10.022 -9.159 1.00 89.38 96 LYS A O 1
ATOM 790 N N . ARG A 1 97 ? 1.716 -7.899 -9.853 1.00 88.06 97 ARG A N 1
ATOM 791 C CA . ARG A 1 97 ? 2.225 -8.079 -11.229 1.00 88.06 97 ARG A CA 1
ATOM 792 C C . ARG A 1 97 ? 3.693 -7.672 -11.362 1.00 88.06 97 ARG A C 1
ATOM 794 O O . ARG A 1 97 ? 4.465 -8.346 -12.029 1.00 88.06 97 ARG A O 1
ATOM 801 N N . ALA A 1 98 ? 4.059 -6.566 -10.728 1.00 89.38 98 ALA A N 1
ATOM 802 C CA . ALA A 1 98 ? 5.408 -6.024 -10.646 1.00 89.38 98 ALA A CA 1
ATOM 803 C C . ALA A 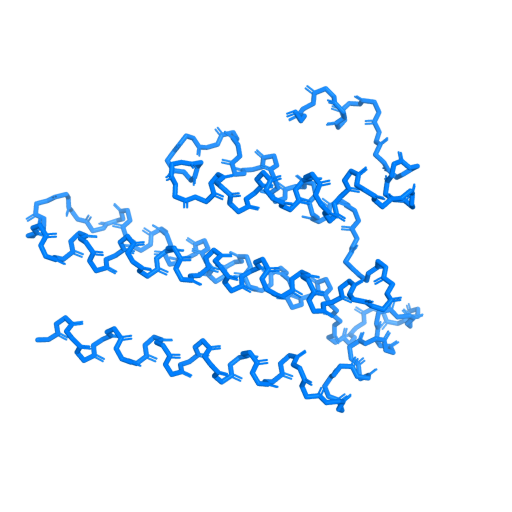1 98 ? 5.439 -4.993 -9.507 1.00 89.38 98 ALA A C 1
ATOM 805 O O . ALA A 1 98 ? 4.376 -4.519 -9.115 1.00 89.38 98 ALA A O 1
ATOM 806 N N . PRO A 1 99 ? 6.610 -4.582 -8.997 1.00 92.12 99 PRO A N 1
ATOM 807 C CA . PRO A 1 99 ? 6.682 -3.516 -8.000 1.00 92.12 99 PRO A CA 1
ATOM 808 C C . PRO A 1 99 ? 6.201 -2.182 -8.605 1.00 92.12 99 PRO A C 1
ATOM 810 O O . PRO A 1 99 ? 6.921 -1.570 -9.404 1.00 92.12 99 PRO A O 1
ATOM 813 N N . ARG A 1 100 ? 4.971 -1.771 -8.259 1.00 93.50 100 ARG A N 1
ATOM 814 C CA . ARG A 1 100 ? 4.261 -0.602 -8.818 1.00 93.50 100 ARG A CA 1
ATOM 815 C C . ARG A 1 100 ? 4.309 0.626 -7.921 1.00 93.50 100 ARG A C 1
ATOM 817 O O . ARG A 1 100 ? 4.256 1.738 -8.433 1.00 93.50 100 ARG A O 1
ATOM 824 N N . ILE A 1 101 ? 4.402 0.428 -6.611 1.00 94.31 101 ILE A N 1
ATOM 825 C CA . ILE A 1 101 ? 4.594 1.521 -5.652 1.00 94.31 101 ILE A CA 1
ATOM 826 C C . ILE A 1 101 ? 6.096 1.780 -5.529 1.00 94.31 101 ILE A C 1
ATOM 828 O O . ILE A 1 101 ? 6.893 0.836 -5.502 1.00 94.31 101 ILE A O 1
ATOM 832 N N . LYS A 1 102 ? 6.508 3.044 -5.471 1.00 92.88 102 LYS A N 1
ATOM 833 C CA . LYS A 1 102 ? 7.919 3.406 -5.288 1.00 92.88 102 LYS A CA 1
ATOM 834 C C . LYS A 1 102 ? 8.438 2.913 -3.942 1.00 92.88 102 LYS A C 1
ATOM 836 O O . LYS A 1 102 ? 7.750 3.037 -2.928 1.00 92.88 102 LYS A O 1
ATOM 841 N N . CYS A 1 103 ? 9.681 2.426 -3.920 1.00 93.19 103 CYS A N 1
ATOM 842 C CA . CYS A 1 103 ? 10.314 1.951 -2.689 1.00 93.19 103 CYS A CA 1
ATOM 843 C C . CYS A 1 103 ? 10.275 3.015 -1.588 1.00 93.19 103 CYS A C 1
ATOM 845 O O . CYS A 1 103 ? 9.881 2.724 -0.463 1.00 93.19 103 CYS A O 1
ATOM 847 N N . GLN A 1 104 ? 10.583 4.265 -1.943 1.00 91.31 104 GLN A N 1
ATOM 848 C CA . GLN A 1 104 ? 10.580 5.385 -1.007 1.00 91.31 104 GLN A CA 1
ATOM 849 C C . GLN A 1 104 ? 9.235 5.577 -0.297 1.00 91.31 104 GLN A C 1
ATOM 851 O O . GLN A 1 104 ? 9.210 5.822 0.903 1.00 91.31 104 GLN A O 1
ATOM 856 N N . GLU A 1 105 ? 8.118 5.461 -1.019 1.00 92.56 105 GLU A N 1
ATOM 857 C CA . GLU A 1 105 ? 6.781 5.644 -0.441 1.00 92.56 105 GLU A CA 1
ATOM 858 C C . GLU A 1 105 ? 6.472 4.520 0.566 1.00 92.56 105 GLU A C 1
ATOM 860 O O . GLU A 1 105 ? 5.949 4.779 1.652 1.00 92.56 105 GLU A O 1
ATOM 865 N N . LEU A 1 106 ? 6.863 3.279 0.248 1.00 93.12 106 LEU A N 1
ATOM 866 C CA . LEU A 1 106 ? 6.717 2.129 1.148 1.00 93.12 106 LEU A CA 1
ATOM 867 C C . LEU A 1 106 ? 7.629 2.230 2.379 1.00 93.12 106 LEU A C 1
ATOM 869 O O . LEU A 1 106 ? 7.189 1.936 3.489 1.00 93.12 106 LEU A O 1
ATOM 873 N N . LEU A 1 107 ? 8.881 2.655 2.201 1.00 92.44 107 LEU A N 1
ATOM 874 C CA . LEU A 1 107 ? 9.835 2.817 3.298 1.00 92.44 107 LEU A CA 1
ATOM 875 C C . LEU A 1 107 ? 9.424 3.930 4.251 1.00 92.44 107 LEU A C 1
ATOM 877 O O . LEU A 1 107 ? 9.402 3.703 5.457 1.00 92.44 107 LEU A O 1
ATOM 881 N N . ASN A 1 108 ? 9.036 5.093 3.722 1.00 91.25 108 ASN A N 1
ATOM 882 C CA . ASN A 1 108 ? 8.534 6.197 4.538 1.00 91.25 108 ASN A CA 1
ATOM 883 C C . ASN A 1 108 ? 7.348 5.732 5.388 1.00 91.25 108 ASN A C 1
ATOM 885 O O . ASN A 1 108 ? 7.328 5.964 6.589 1.00 91.25 108 ASN A O 1
ATOM 889 N N . TYR A 1 109 ? 6.408 4.985 4.799 1.00 90.56 109 TYR A N 1
ATOM 890 C CA . TYR A 1 109 ? 5.281 4.429 5.546 1.00 90.56 109 TYR A CA 1
ATOM 891 C C . TYR A 1 109 ? 5.709 3.538 6.722 1.00 90.56 109 TYR A C 1
ATOM 893 O O . TYR A 1 109 ? 5.161 3.655 7.821 1.00 90.56 109 TYR A O 1
ATOM 901 N N . VAL A 1 110 ? 6.656 2.626 6.486 1.00 91.12 110 VAL A N 1
ATOM 902 C CA . VAL A 1 110 ? 7.145 1.696 7.511 1.00 91.12 110 VAL A CA 1
ATOM 903 C C . VAL A 1 110 ? 7.868 2.457 8.620 1.00 91.12 110 VAL A C 1
ATOM 905 O O . VAL A 1 110 ? 7.506 2.301 9.784 1.00 91.12 110 VAL A O 1
ATOM 908 N N . ILE A 1 111 ? 8.816 3.323 8.261 1.00 90.00 111 ILE A N 1
ATOM 909 C CA . ILE A 1 111 ? 9.615 4.114 9.205 1.00 90.00 111 ILE A CA 1
ATOM 910 C C . ILE A 1 111 ? 8.711 5.031 10.040 1.00 90.00 111 ILE A C 1
ATOM 912 O O . ILE A 1 111 ? 8.787 5.016 11.268 1.00 90.00 111 ILE A O 1
ATOM 916 N N . ASP A 1 112 ? 7.785 5.759 9.409 1.00 87.62 112 ASP A N 1
ATOM 917 C CA . ASP A 1 112 ? 6.837 6.641 10.104 1.00 87.62 112 ASP A CA 1
ATOM 918 C C . ASP A 1 112 ? 5.930 5.870 11.072 1.00 87.62 112 ASP A C 1
ATOM 920 O O . ASP A 1 112 ? 5.505 6.397 12.101 1.00 87.62 112 ASP A O 1
ATOM 924 N N . THR A 1 113 ? 5.608 4.615 10.750 1.00 86.75 113 THR A N 1
ATOM 925 C CA . THR A 1 113 ? 4.778 3.775 11.617 1.00 86.75 113 THR A CA 1
ATOM 926 C C . THR A 1 113 ? 5.564 3.204 12.794 1.00 86.75 113 THR A C 1
ATOM 928 O O . THR A 1 113 ? 5.019 3.135 13.895 1.00 86.75 113 THR A O 1
ATOM 931 N N . ILE A 1 114 ? 6.824 2.809 12.583 1.00 84.81 114 ILE A N 1
ATOM 932 C CA . ILE A 1 114 ? 7.713 2.286 13.633 1.00 84.81 114 ILE A CA 1
ATOM 933 C C . ILE A 1 114 ? 8.097 3.394 14.619 1.00 84.81 114 ILE A C 1
ATOM 935 O O . ILE A 1 114 ? 8.029 3.189 15.830 1.00 84.81 114 ILE A O 1
ATOM 939 N N . ASN A 1 115 ? 8.433 4.582 14.113 1.00 85.88 115 ASN A N 1
ATOM 940 C CA . ASN A 1 115 ? 8.884 5.707 14.935 1.00 85.88 115 ASN A CA 1
ATOM 941 C C . ASN A 1 115 ? 7.788 6.272 15.849 1.00 85.88 115 ASN A C 1
ATOM 943 O O . ASN A 1 115 ? 8.082 6.937 16.842 1.00 85.88 115 ASN A O 1
ATOM 947 N N . GLU A 1 116 ? 6.517 6.001 15.552 1.00 83.25 116 GLU A N 1
ATOM 948 C CA . GLU A 1 116 ? 5.397 6.454 16.363 1.00 83.25 116 GLU A CA 1
ATOM 949 C C . GLU A 1 116 ? 4.771 5.289 17.144 1.00 83.25 116 GLU A C 1
ATOM 951 O O . GLU A 1 116 ? 3.893 4.584 1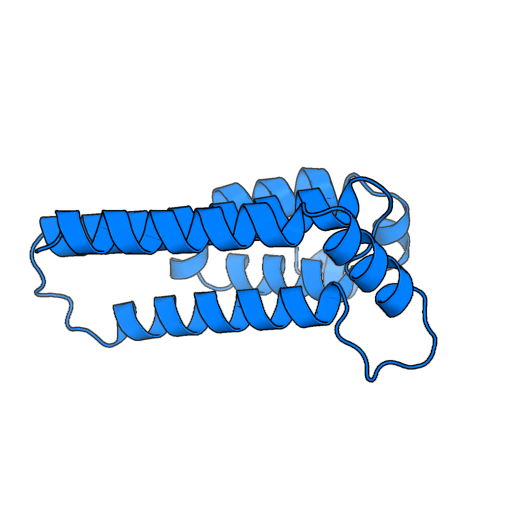6.651 1.00 83.25 116 GLU A O 1
ATOM 956 N N . SER A 1 117 ? 5.170 5.124 18.412 1.00 77.12 117 SER A N 1
ATOM 957 C CA . SER A 1 117 ? 4.763 4.006 19.294 1.00 77.12 117 SER A CA 1
ATOM 958 C C . SER A 1 117 ? 3.252 3.701 19.287 1.00 77.12 117 SER A C 1
ATOM 960 O O . SER A 1 117 ? 2.830 2.546 19.200 1.00 77.12 117 SER A O 1
ATOM 962 N N . SER A 1 118 ? 2.407 4.736 19.286 1.00 77.50 118 SER A N 1
ATOM 963 C CA . SER A 1 11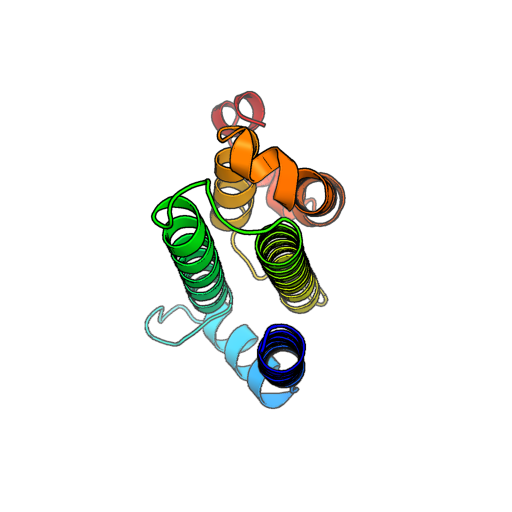8 ? 0.948 4.558 19.237 1.00 77.50 118 SER A CA 1
ATOM 964 C C . SER A 1 118 ? 0.424 4.070 17.879 1.00 77.50 118 SER A C 1
ATOM 966 O O . SER A 1 118 ? -0.597 3.385 17.840 1.00 77.50 118 SER A O 1
ATOM 968 N N . ARG A 1 119 ? 1.107 4.380 16.769 1.00 79.25 119 ARG A N 1
ATOM 969 C CA . ARG A 1 119 ? 0.816 3.799 15.450 1.00 79.25 119 ARG A CA 1
ATOM 970 C C . ARG A 1 119 ? 1.323 2.366 15.377 1.00 79.25 119 ARG A C 1
ATOM 972 O O . ARG A 1 119 ? 0.579 1.500 14.925 1.00 79.25 119 ARG A O 1
ATOM 979 N N . TYR A 1 120 ? 2.525 2.097 15.885 1.00 81.56 120 TYR A N 1
ATOM 980 C CA . TYR A 1 120 ? 3.089 0.749 15.914 1.00 81.56 120 TYR A CA 1
ATOM 981 C C . TYR A 1 120 ? 2.193 -0.246 16.669 1.00 81.56 120 TYR A C 1
ATOM 983 O O . TYR A 1 120 ? 1.952 -1.346 16.178 1.00 81.56 120 TYR A O 1
ATOM 991 N N . ALA A 1 121 ? 1.599 0.154 17.798 1.00 81.00 121 ALA A N 1
ATOM 992 C CA . ALA A 1 121 ? 0.665 -0.691 18.551 1.00 81.00 121 ALA A CA 1
ATOM 993 C C . ALA A 1 121 ? -0.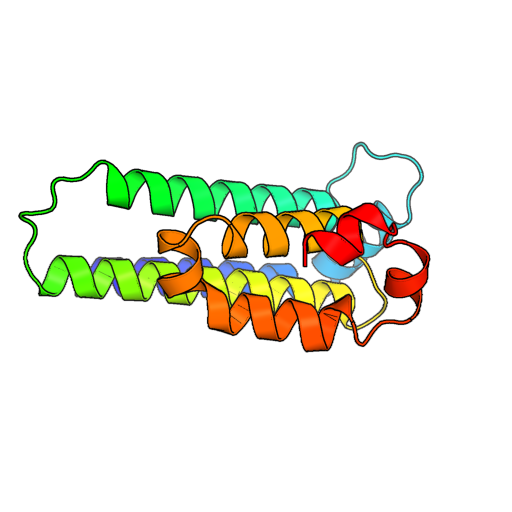564 -1.149 17.736 1.00 81.00 121 ALA A C 1
ATOM 995 O O . ALA A 1 121 ? -1.155 -2.190 18.022 1.00 81.00 121 ALA A O 1
ATOM 996 N N . ILE A 1 122 ? -0.960 -0.378 16.720 1.00 81.69 122 ILE A N 1
ATOM 997 C CA . ILE A 1 122 ? -2.153 -0.641 15.907 1.00 81.69 122 ILE A CA 1
ATOM 998 C C . ILE A 1 122 ? -1.778 -1.296 14.572 1.00 81.69 122 ILE A C 1
ATOM 1000 O O . ILE A 1 122 ? -2.458 -2.219 14.124 1.00 81.69 122 ILE A O 1
ATOM 1004 N N . TYR A 1 123 ? -0.707 -0.816 13.942 1.00 86.38 123 TYR A N 1
ATOM 1005 C CA . TYR A 1 123 ? -0.335 -1.114 12.558 1.00 86.38 123 TYR A CA 1
ATOM 1006 C C . TYR A 1 123 ? 0.911 -2.001 12.436 1.00 86.38 123 TYR A C 1
ATOM 1008 O O . TYR A 1 123 ? 1.174 -2.543 11.365 1.00 86.38 123 TYR A O 1
ATOM 1016 N N . GLY A 1 124 ? 1.669 -2.194 13.521 1.00 86.69 124 GLY A N 1
ATOM 1017 C CA . GLY A 1 124 ? 2.992 -2.827 13.512 1.00 86.69 124 GLY A CA 1
ATOM 1018 C C . GLY A 1 124 ? 3.006 -4.229 12.905 1.00 86.69 124 GLY A C 1
ATOM 1019 O O . GLY A 1 124 ? 3.905 -4.558 12.138 1.00 86.69 124 GLY A O 1
ATOM 1020 N N . THR A 1 125 ? 1.976 -5.045 13.151 1.00 90.25 125 THR A N 1
ATOM 1021 C CA . THR A 1 125 ? 1.864 -6.378 12.534 1.00 90.25 125 THR A CA 1
ATOM 1022 C C . THR A 1 125 ? 1.777 -6.308 11.007 1.00 90.25 125 THR A C 1
ATOM 1024 O O . THR A 1 125 ? 2.403 -7.110 10.309 1.00 90.25 125 THR A O 1
ATOM 1027 N N . ASP A 1 126 ? 1.016 -5.355 10.471 1.00 90.62 126 ASP A N 1
ATOM 1028 C CA . ASP A 1 126 ? 0.895 -5.179 9.026 1.00 90.62 126 ASP A CA 1
ATOM 1029 C C . ASP A 1 126 ? 2.140 -4.519 8.438 1.00 90.62 126 ASP A C 1
ATOM 1031 O O . ASP A 1 126 ? 2.617 -4.992 7.408 1.00 90.62 126 ASP A O 1
ATOM 1035 N N . CYS A 1 127 ? 2.724 -3.527 9.115 1.00 89.75 127 CYS A N 1
ATOM 1036 C CA . CYS A 1 127 ? 3.995 -2.918 8.716 1.00 89.75 127 CYS A CA 1
ATOM 1037 C C . CYS A 1 127 ? 5.131 -3.938 8.650 1.00 89.75 127 CYS A C 1
ATOM 1039 O O . 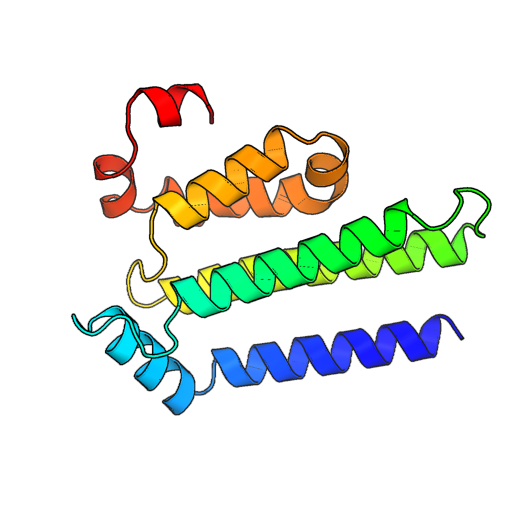CYS A 1 127 ? 5.821 -3.990 7.638 1.00 89.75 127 CYS A O 1
ATOM 1041 N N . ASN A 1 128 ? 5.272 -4.812 9.649 1.00 91.19 128 ASN A N 1
ATOM 1042 C CA . ASN A 1 128 ? 6.268 -5.885 9.621 1.00 91.19 128 ASN A CA 1
ATOM 1043 C C . ASN A 1 128 ? 6.017 -6.843 8.454 1.00 91.19 128 ASN A C 1
ATOM 1045 O O . ASN A 1 128 ? 6.951 -7.267 7.775 1.00 91.19 128 ASN A O 1
ATOM 1049 N N . SER A 1 129 ? 4.751 -7.172 8.181 1.00 92.62 129 SER A N 1
ATOM 1050 C CA . SER A 1 129 ? 4.408 -7.998 7.025 1.00 92.62 129 SER A CA 1
ATOM 1051 C C . SER A 1 129 ? 4.785 -7.319 5.707 1.00 92.62 129 SER A C 1
ATOM 1053 O O . SER A 1 129 ? 5.312 -8.006 4.838 1.00 92.62 129 SER A O 1
ATOM 1055 N N . ILE A 1 130 ? 4.520 -6.019 5.559 1.00 92.31 130 ILE A N 1
ATOM 1056 C CA . ILE A 1 130 ? 4.858 -5.235 4.362 1.00 92.31 130 ILE A CA 1
ATOM 1057 C C . ILE A 1 130 ? 6.377 -5.166 4.198 1.00 92.31 130 ILE A C 1
ATOM 1059 O O . ILE A 1 130 ? 6.897 -5.495 3.134 1.00 92.31 130 ILE A O 1
ATOM 1063 N N . LEU A 1 131 ? 7.103 -4.813 5.262 1.00 92.25 131 LEU A N 1
ATOM 1064 C CA . LEU A 1 131 ? 8.559 -4.733 5.245 1.00 92.25 131 LEU A CA 1
ATOM 1065 C C . LEU A 1 131 ? 9.169 -6.064 4.799 1.00 92.25 131 LEU A C 1
ATOM 1067 O O . LEU A 1 131 ? 9.915 -6.108 3.828 1.00 92.25 131 LEU A O 1
ATOM 1071 N N . LEU A 1 132 ? 8.804 -7.168 5.449 1.00 92.25 132 LEU A N 1
ATOM 1072 C CA . LEU A 1 132 ? 9.420 -8.465 5.178 1.00 92.25 132 LEU A CA 1
ATOM 1073 C C . LEU A 1 132 ? 9.000 -9.063 3.828 1.00 92.25 132 LEU A C 1
ATOM 1075 O O . LEU A 1 132 ? 9.826 -9.665 3.143 1.00 92.25 132 LEU A O 1
ATOM 1079 N N . LYS A 1 133 ? 7.721 -8.949 3.447 1.00 90.88 133 LYS A N 1
ATOM 1080 C CA . LYS A 1 133 ? 7.168 -9.681 2.292 1.00 90.88 133 LYS A CA 1
ATOM 1081 C C . LYS A 1 133 ? 7.097 -8.857 1.017 1.00 90.88 133 LYS A C 1
ATOM 1083 O O . LYS A 1 133 ? 7.257 -9.432 -0.056 1.00 90.88 133 LYS A O 1
ATOM 1088 N N . ASP A 1 134 ? 6.860 -7.557 1.135 1.00 89.12 134 ASP A N 1
ATOM 1089 C CA . ASP A 1 134 ? 6.597 -6.676 -0.002 1.00 89.12 134 ASP A CA 1
ATOM 1090 C C . ASP A 1 134 ? 7.782 -5.747 -0.299 1.00 89.12 134 ASP A C 1
ATOM 1092 O O . ASP A 1 134 ? 7.952 -5.351 -1.449 1.00 89.12 134 ASP A O 1
ATOM 1096 N N . ILE A 1 135 ? 8.635 -5.447 0.692 1.00 91.31 135 ILE A N 1
ATOM 1097 C CA . ILE A 1 135 ? 9.848 -4.634 0.505 1.00 91.31 135 ILE A CA 1
ATOM 1098 C C . ILE A 1 135 ? 11.095 -5.522 0.404 1.00 91.31 135 ILE A C 1
ATOM 1100 O O . ILE A 1 135 ? 11.680 -5.672 -0.668 1.00 91.31 135 ILE A O 1
ATOM 1104 N N . LEU A 1 136 ? 11.476 -6.174 1.505 1.00 90.81 136 LEU A N 1
ATOM 1105 C CA . LEU A 1 136 ? 12.729 -6.922 1.642 1.00 90.81 136 LEU A CA 1
ATOM 1106 C C . LEU A 1 136 ? 12.756 -8.237 0.855 1.00 90.81 136 LEU A C 1
ATOM 1108 O O . LEU A 1 136 ? 13.820 -8.817 0.666 1.00 90.81 136 LEU A O 1
ATOM 1112 N N . LYS A 1 137 ? 11.627 -8.719 0.335 1.00 90.56 137 LYS A N 1
ATOM 1113 C CA . LYS A 1 137 ? 11.625 -9.864 -0.591 1.00 90.56 137 LYS A CA 1
ATOM 1114 C C . LYS A 1 137 ? 11.854 -9.450 -2.050 1.00 90.56 137 LYS A C 1
ATOM 1116 O O . LYS A 1 137 ? 12.190 -10.284 -2.890 1.00 90.56 137 LYS A O 1
ATOM 1121 N N . VAL A 1 138 ? 11.661 -8.173 -2.379 1.00 90.75 138 VAL A N 1
ATOM 1122 C CA . VAL A 1 138 ? 11.672 -7.675 -3.757 1.00 90.75 138 VAL A CA 1
ATOM 1123 C C . VAL A 1 138 ? 13.045 -7.101 -4.087 1.00 90.75 138 VAL A C 1
ATOM 1125 O O . VAL A 1 138 ? 13.388 -5.995 -3.682 1.00 90.75 138 VAL A O 1
ATOM 1128 N N . ARG A 1 139 ? 13.826 -7.827 -4.895 1.00 88.94 139 ARG A N 1
ATOM 1129 C CA . ARG A 1 139 ? 15.206 -7.451 -5.257 1.00 88.94 139 ARG A CA 1
ATOM 1130 C C . ARG A 1 139 ? 15.341 -6.037 -5.834 1.00 88.94 139 ARG A C 1
ATOM 1132 O O . ARG A 1 139 ? 16.327 -5.373 -5.548 1.00 88.94 139 ARG A O 1
ATOM 1139 N N . LYS A 1 140 ? 14.358 -5.570 -6.614 1.00 90.50 140 LYS A N 1
ATOM 1140 C CA . LYS A 1 140 ? 14.342 -4.200 -7.159 1.00 90.50 140 LYS A CA 1
ATOM 1141 C C . LYS A 1 140 ? 14.486 -3.158 -6.047 1.00 90.50 140 LYS A C 1
ATOM 1143 O O . LYS A 1 140 ? 15.298 -2.252 -6.168 1.00 90.50 140 LYS A O 1
ATOM 1148 N N . TYR A 1 141 ? 13.740 -3.326 -4.958 1.00 92.50 141 TYR A N 1
ATOM 1149 C CA . TYR A 1 141 ? 13.738 -2.369 -3.864 1.00 92.50 141 TYR A CA 1
ATOM 1150 C C . TYR A 1 141 ? 15.061 -2.340 -3.111 1.00 92.50 141 TYR A C 1
ATOM 1152 O O . TYR A 1 141 ? 15.498 -1.253 -2.777 1.00 92.50 141 TYR A O 1
ATOM 1160 N N . TRP A 1 142 ? 15.760 -3.468 -2.943 1.00 89.38 142 TRP A N 1
ATOM 1161 C CA . TRP A 1 142 ? 17.079 -3.497 -2.288 1.00 89.38 142 TRP A CA 1
ATOM 1162 C C . TRP A 1 142 ? 18.080 -2.527 -2.908 1.00 89.38 142 TRP A C 1
ATOM 1164 O O . TRP A 1 142 ? 18.846 -1.894 -2.190 1.00 89.38 142 TRP A O 1
ATOM 1174 N N . CYS A 1 143 ? 18.068 -2.417 -4.236 1.00 88.31 143 CYS A N 1
ATOM 1175 C CA . CYS A 1 143 ? 18.953 -1.517 -4.968 1.00 88.31 143 CYS A CA 1
ATOM 1176 C C . CYS A 1 143 ? 18.529 -0.042 -4.866 1.00 88.31 143 CYS A C 1
ATOM 1178 O O . CYS A 1 143 ? 19.319 0.830 -5.208 1.00 88.31 143 CYS A O 1
ATOM 1180 N N . GLU A 1 144 ? 17.299 0.234 -4.426 1.00 92.12 144 GLU A N 1
ATOM 1181 C CA . GLU A 1 144 ? 16.747 1.582 -4.252 1.00 92.12 144 GLU A CA 1
ATOM 1182 C C . GLU A 1 144 ? 16.904 2.105 -2.810 1.00 92.12 144 GLU A C 1
ATOM 1184 O O . GLU A 1 144 ? 16.829 3.314 -2.603 1.00 92.12 144 GLU A O 1
ATOM 1189 N N . ILE A 1 145 ? 17.137 1.231 -1.819 1.00 91.75 145 ILE A N 1
ATOM 1190 C CA . ILE A 1 145 ? 17.307 1.626 -0.409 1.00 91.75 145 ILE A CA 1
ATOM 1191 C C . ILE A 1 145 ? 18.730 2.146 -0.170 1.00 91.75 145 ILE A C 1
ATOM 1193 O O . ILE A 1 145 ? 19.708 1.415 -0.351 1.00 91.75 145 ILE A O 1
ATOM 1197 N N . SER A 1 146 ? 18.859 3.390 0.297 1.00 89.38 146 SER A N 1
ATOM 1198 C CA . SER A 1 146 ? 20.155 3.963 0.671 1.00 89.38 146 SER A CA 1
ATOM 1199 C C . SER A 1 146 ? 20.674 3.416 2.012 1.00 89.38 146 SER A C 1
ATOM 1201 O O . SER A 1 146 ? 19.880 2.998 2.859 1.00 89.38 146 SER A O 1
ATOM 1203 N N . PRO A 1 147 ? 21.995 3.457 2.278 1.00 87.94 147 PRO A N 1
ATOM 1204 C CA . PRO A 1 147 ? 22.554 3.047 3.570 1.00 87.94 147 PRO A CA 1
ATOM 1205 C C . PRO A 1 147 ? 21.907 3.745 4.776 1.00 87.94 147 PRO A C 1
ATOM 1207 O O . PRO A 1 147 ? 21.668 3.113 5.799 1.00 87.94 147 PRO A O 1
ATOM 1210 N N . GLN A 1 148 ? 21.568 5.031 4.649 1.00 86.94 148 GLN A N 1
ATOM 1211 C CA . GLN A 1 148 ? 20.904 5.795 5.708 1.00 86.94 148 GLN A CA 1
ATOM 1212 C C . GLN A 1 148 ? 19.490 5.274 5.979 1.00 86.94 148 GLN A C 1
ATOM 1214 O O . GLN A 1 148 ? 19.064 5.216 7.129 1.00 86.94 148 GLN A O 1
ATOM 1219 N N . GLN A 1 149 ? 18.769 4.872 4.931 1.00 87.00 149 GLN A N 1
ATOM 1220 C CA . GLN A 1 149 ? 17.443 4.275 5.073 1.00 87.00 149 GLN A CA 1
ATOM 1221 C C . GLN A 1 149 ? 17.519 2.886 5.699 1.00 87.00 149 GLN A C 1
ATOM 1223 O O . GLN A 1 149 ? 16.672 2.562 6.520 1.00 87.00 149 GLN A O 1
ATOM 1228 N N . TRP A 1 150 ? 18.554 2.102 5.381 1.00 87.06 150 TRP A N 1
ATOM 1229 C CA . TRP A 1 150 ? 18.806 0.823 6.048 1.00 87.06 150 TRP A CA 1
ATOM 1230 C C . TRP A 1 150 ? 19.037 0.973 7.549 1.00 87.06 150 TRP A C 1
ATOM 1232 O O . TRP A 1 150 ? 18.572 0.136 8.307 1.00 87.06 150 TRP A O 1
ATOM 1242 N N . SER A 1 151 ? 19.729 2.028 7.987 1.00 84.94 151 SER A N 1
ATOM 1243 C CA . SER A 1 151 ? 19.931 2.292 9.418 1.00 84.94 151 SER A CA 1
ATOM 1244 C C . SER A 1 151 ? 18.664 2.748 10.150 1.00 84.94 151 SER A C 1
ATOM 1246 O O . SER A 1 151 ? 18.627 2.684 11.374 1.00 84.94 151 SER A O 1
ATOM 1248 N N . GLY A 1 152 ? 17.666 3.258 9.424 1.00 81.12 152 GLY A N 1
ATOM 1249 C CA . GLY A 1 152 ? 16.397 3.727 9.989 1.00 81.12 152 GLY A CA 1
ATOM 1250 C C . GLY A 1 152 ? 15.280 2.679 10.017 1.00 81.12 152 GLY A C 1
ATOM 1251 O O . GLY A 1 152 ? 14.201 2.989 10.519 1.00 81.12 152 GLY A O 1
ATOM 1252 N N . LEU A 1 153 ? 15.517 1.492 9.448 1.00 81.00 153 LEU A N 1
ATOM 1253 C CA . LEU A 1 153 ? 14.629 0.324 9.502 1.00 81.00 153 LEU A CA 1
ATOM 1254 C C . LEU A 1 153 ? 14.932 -0.534 10.732 1.00 81.00 153 LEU A C 1
ATOM 1256 O O . LEU A 1 153 ? 13.951 -1.046 11.316 1.00 81.00 153 LEU A O 1
#